Protein AF-A0A950T912-F1 (afdb_monomer_lite)

pLDDT: mean 74.66, std 14.77, range [44.53, 96.44]

Sequence (81 aa):
MSILGTVLTAPVLGPIKGLLWLARTIEEQANGELYDPDKIRGELAELELALELKQIDAREYDRQEELLLKRLREIREATND

Foldseek 3Di:
DPPPVVVVCVVVVVVVVVVLVVVVVVVVVVPPPDDDLVVLVNVLVVLVVCVVVVVDDPVVSVVVVVVSVVVNVVRVVVVVD

Radius of gyration: 16.09 Å; chains: 1; bounding box: 43×19×43 Å

Structure (mmCIF, N/CA/C/O backbone):
data_AF-A0A950T912-F1
#
_entry.id   AF-A0A950T912-F1
#
loop_
_atom_site.group_PDB
_atom_site.id
_atom_site.type_symbol
_atom_site.label_atom_id
_atom_site.label_alt_id
_atom_site.label_comp_id
_atom_site.label_asym_id
_atom_site.label_entity_id
_atom_site.label_seq_id
_atom_site.pdbx_PDB_ins_code
_atom_site.Cartn_x
_atom_site.Cartn_y
_atom_site.Cartn_z
_atom_site.occupancy
_atom_site.B_iso_or_equiv
_atom_site.auth_seq_id
_atom_site.auth_comp_id
_atom_site.auth_asym_id
_atom_site.auth_atom_id
_atom_site.pdbx_PDB_model_num
ATOM 1 N N . MET A 1 1 ? -31.101 10.527 12.103 1.00 52.94 1 MET A N 1
ATOM 2 C CA . MET A 1 1 ? -30.293 11.059 13.223 1.00 52.94 1 MET A CA 1
ATOM 3 C C . MET A 1 1 ? -29.234 10.031 13.585 1.00 52.94 1 MET A C 1
ATOM 5 O O . MET A 1 1 ? -29.607 9.016 14.151 1.00 52.94 1 MET A O 1
ATOM 9 N N . SER A 1 2 ? -27.959 10.244 13.244 1.00 50.53 2 SER A N 1
ATOM 10 C CA . SER A 1 2 ? -26.862 9.573 13.963 1.00 50.53 2 SER A CA 1
ATOM 11 C C . SER A 1 2 ? -25.519 10.275 13.732 1.00 50.53 2 SER A C 1
ATOM 13 O O . SER A 1 2 ? -24.618 9.758 13.090 1.00 50.53 2 SER A O 1
ATOM 15 N N . ILE A 1 3 ? -25.396 11.494 14.260 1.00 59.25 3 ILE A N 1
ATOM 16 C CA . ILE A 1 3 ? -24.105 12.195 14.406 1.00 59.25 3 ILE A CA 1
ATOM 17 C C . ILE A 1 3 ? -23.269 11.634 15.574 1.00 59.25 3 ILE A C 1
ATOM 19 O O . ILE A 1 3 ? -22.106 11.981 15.733 1.00 59.25 3 ILE A O 1
ATOM 23 N N . LEU A 1 4 ? -23.851 10.743 16.387 1.00 57.69 4 LEU A N 1
ATOM 24 C CA . LEU A 1 4 ? -23.223 10.191 17.590 1.00 57.69 4 LEU A CA 1
ATOM 25 C C . LEU A 1 4 ? -22.202 9.085 17.278 1.00 57.69 4 LEU A C 1
ATOM 27 O O . LEU A 1 4 ? -21.182 9.001 17.954 1.00 57.69 4 LEU A O 1
ATOM 31 N N . GLY A 1 5 ? -22.425 8.283 16.229 1.00 59.03 5 GLY A N 1
ATOM 32 C CA . GLY A 1 5 ? -21.465 7.251 15.811 1.00 59.03 5 GLY A CA 1
ATOM 33 C C . GLY A 1 5 ? -20.161 7.843 15.266 1.00 59.03 5 GLY A C 1
ATOM 34 O O . GLY A 1 5 ? -19.081 7.370 15.602 1.00 59.03 5 GLY A O 1
ATOM 35 N N . THR A 1 6 ? -20.257 8.930 14.493 1.00 55.72 6 THR A N 1
ATOM 36 C CA . THR A 1 6 ? -19.110 9.604 13.863 1.00 55.72 6 THR A CA 1
ATOM 37 C C . THR A 1 6 ? -18.184 10.278 14.879 1.00 55.72 6 THR A C 1
ATOM 39 O O . THR A 1 6 ? -16.969 10.269 14.698 1.00 55.72 6 THR A O 1
ATOM 42 N N . VAL A 1 7 ? -18.732 10.841 15.962 1.00 58.75 7 VAL A N 1
ATOM 43 C CA . VAL A 1 7 ? -17.950 11.562 16.985 1.00 58.75 7 VAL A CA 1
ATOM 44 C C . VAL A 1 7 ? -17.184 10.604 17.904 1.00 58.75 7 VAL A C 1
ATOM 46 O O . VAL A 1 7 ? -16.068 10.917 18.307 1.00 58.75 7 VAL A O 1
ATOM 49 N N . LEU A 1 8 ? -17.725 9.414 18.186 1.00 58.91 8 LEU A N 1
ATOM 50 C CA . LEU A 1 8 ? -17.054 8.415 19.030 1.00 58.91 8 LEU A CA 1
ATOM 51 C C . LEU A 1 8 ? -15.857 7.744 18.338 1.00 58.91 8 LEU A C 1
ATOM 53 O O . LEU A 1 8 ? -14.899 7.373 19.011 1.00 58.91 8 LEU A O 1
ATOM 57 N N . THR A 1 9 ? -15.868 7.622 17.007 1.00 55.19 9 THR A N 1
ATOM 58 C CA . THR A 1 9 ? -14.742 7.057 16.239 1.00 55.19 9 THR A CA 1
ATOM 59 C C . THR A 1 9 ? -13.731 8.110 15.774 1.00 55.19 9 THR A C 1
ATOM 61 O O . THR A 1 9 ? -12.599 7.768 15.434 1.00 55.19 9 THR A O 1
ATOM 64 N N . ALA A 1 10 ? -14.102 9.395 15.772 1.00 56.88 10 ALA A N 1
ATOM 65 C CA . ALA A 1 10 ? -13.245 10.506 15.353 1.00 56.88 10 ALA A CA 1
ATOM 66 C C . ALA A 1 10 ? -11.872 10.592 16.062 1.00 56.88 10 ALA A C 1
ATOM 68 O O . ALA A 1 10 ? -10.883 10.799 15.354 1.00 56.88 10 ALA A O 1
ATOM 69 N N . PRO A 1 11 ? -11.742 10.402 17.396 1.00 63.75 11 PRO A N 1
ATOM 70 C CA . PRO A 1 11 ? -10.442 10.539 18.060 1.00 63.75 11 PRO A CA 1
ATOM 71 C C . PRO A 1 11 ? -9.461 9.403 17.733 1.00 63.75 11 PRO A C 1
ATOM 73 O O . PRO A 1 11 ? -8.259 9.592 17.883 1.00 63.75 11 PRO A O 1
ATOM 76 N N . VAL A 1 12 ? -9.943 8.250 17.250 1.00 61.88 12 VAL A N 1
ATOM 77 C CA . VAL A 1 12 ? -9.100 7.098 16.869 1.00 61.88 12 VAL A CA 1
ATOM 78 C C . VAL A 1 12 ? -8.792 7.098 15.369 1.00 61.88 12 VAL A C 1
ATOM 80 O O . VAL A 1 12 ? -7.671 6.805 14.963 1.00 61.88 12 VAL A O 1
ATOM 83 N N . LEU A 1 13 ? -9.757 7.489 14.531 1.00 60.50 13 LEU A N 1
ATOM 84 C CA . LEU A 1 13 ? -9.572 7.552 13.077 1.00 60.50 13 LEU A CA 1
ATOM 85 C C . LEU A 1 13 ? -8.682 8.728 12.636 1.00 60.50 13 LEU A C 1
ATOM 87 O O . LEU A 1 13 ? -8.038 8.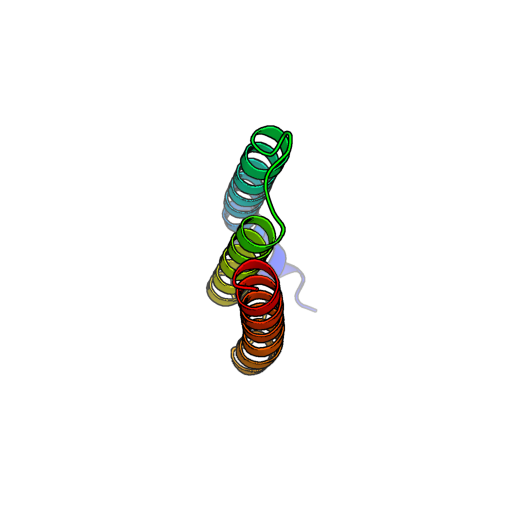639 11.594 1.00 60.50 13 LEU A O 1
ATOM 91 N N . GLY A 1 14 ? -8.632 9.822 13.406 1.00 63.72 14 GLY A N 1
ATOM 92 C CA . GLY A 1 14 ? -7.797 10.994 13.111 1.00 63.72 14 GLY A CA 1
ATOM 93 C C . GLY A 1 14 ? -6.289 10.691 13.076 1.00 63.72 14 GLY A C 1
ATOM 94 O O . GLY A 1 14 ? -5.657 10.958 12.054 1.00 63.72 14 GLY A O 1
ATOM 95 N N . PRO A 1 15 ? -5.709 10.091 14.134 1.00 69.50 15 PRO A N 1
ATOM 96 C CA . PRO A 1 15 ? -4.294 9.714 14.167 1.00 69.50 15 PRO A CA 1
ATOM 97 C C . PRO A 1 15 ? -3.877 8.755 13.043 1.00 69.50 15 PRO A C 1
ATOM 99 O O . PRO A 1 15 ? -2.822 8.944 12.444 1.00 69.50 15 PRO A O 1
ATOM 102 N N . ILE A 1 16 ? -4.717 7.767 12.708 1.00 72.25 16 ILE A N 1
ATOM 103 C CA . ILE A 1 16 ? -4.426 6.784 11.648 1.00 72.25 16 ILE A CA 1
ATOM 104 C C . ILE A 1 16 ? -4.385 7.458 10.273 1.00 72.25 16 ILE A C 1
ATOM 106 O O . ILE A 1 16 ? -3.454 7.245 9.499 1.00 72.25 16 ILE A O 1
ATOM 110 N N . LYS A 1 17 ? -5.357 8.332 9.985 1.00 65.69 17 LYS A N 1
ATOM 111 C CA . LYS A 1 17 ? -5.367 9.126 8.747 1.00 65.69 17 LYS A CA 1
ATOM 112 C C . LYS A 1 17 ? -4.154 10.054 8.646 1.00 65.69 17 LYS A C 1
ATOM 114 O O . LYS A 1 17 ? -3.629 10.240 7.554 1.00 65.69 17 LYS A O 1
ATOM 119 N N . GLY A 1 18 ? -3.696 10.605 9.773 1.00 66.44 18 GLY A N 1
ATOM 120 C CA . GLY A 1 18 ? -2.478 11.414 9.834 1.00 66.44 18 GLY A CA 1
ATOM 121 C C . GLY A 1 18 ? -1.209 10.617 9.520 1.00 66.44 18 GLY A C 1
ATOM 122 O O . GLY A 1 18 ? -0.346 11.110 8.799 1.00 66.44 18 GLY A O 1
ATOM 123 N N . LEU A 1 19 ? -1.117 9.373 9.999 1.00 72.00 19 LEU A N 1
ATOM 124 C CA . LEU A 1 19 ? 0.001 8.474 9.692 1.00 72.00 19 LEU A CA 1
ATOM 125 C C . LEU A 1 19 ? 0.031 8.064 8.216 1.00 72.00 19 LEU A C 1
ATOM 127 O O . LEU A 1 19 ? 1.095 8.068 7.608 1.00 72.00 19 LEU A O 1
ATOM 131 N N . LEU A 1 20 ? -1.130 7.763 7.634 1.00 69.19 20 LEU A N 1
ATOM 132 C CA . LEU A 1 20 ? -1.275 7.474 6.205 1.00 69.19 20 LEU A CA 1
ATOM 133 C C . LEU A 1 20 ? -0.822 8.629 5.320 1.00 69.19 20 LEU A C 1
ATOM 135 O O . LEU A 1 20 ? -0.048 8.449 4.387 1.00 69.19 20 LEU A O 1
ATOM 139 N N . TRP A 1 21 ? -1.304 9.828 5.636 1.00 70.50 21 TRP A N 1
ATOM 140 C CA . TRP A 1 21 ? -0.919 11.039 4.927 1.00 70.50 21 TRP A CA 1
ATOM 141 C C . TRP A 1 21 ? 0.592 11.279 5.015 1.00 70.50 21 TRP A C 1
ATOM 143 O O . TRP A 1 21 ? 1.219 11.647 4.024 1.00 70.50 21 TRP A O 1
ATOM 153 N N . LEU A 1 22 ? 1.191 11.016 6.181 1.00 74.19 22 LEU A N 1
ATOM 154 C CA . LEU A 1 22 ? 2.632 11.127 6.378 1.00 74.19 22 LEU A CA 1
ATOM 155 C C . LEU A 1 22 ? 3.406 10.069 5.576 1.00 74.19 22 LEU A C 1
ATOM 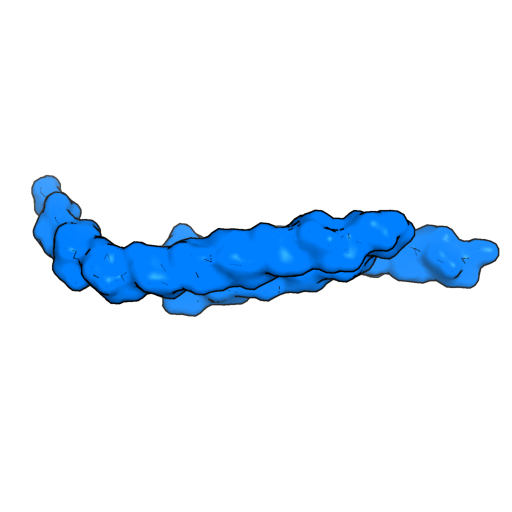157 O O . LEU A 1 22 ? 4.415 10.410 4.970 1.00 74.19 22 LEU A O 1
ATOM 161 N N . ALA A 1 23 ? 2.930 8.823 5.531 1.00 67.38 23 ALA A N 1
ATOM 162 C CA . ALA A 1 23 ? 3.531 7.763 4.722 1.00 67.38 23 ALA A CA 1
ATOM 163 C C . ALA A 1 23 ? 3.513 8.120 3.227 1.00 67.38 23 ALA A C 1
ATOM 165 O O . ALA A 1 23 ? 4.563 8.076 2.589 1.00 67.38 23 ALA A O 1
ATOM 166 N N . ARG A 1 24 ? 2.369 8.595 2.712 1.00 64.50 24 ARG A N 1
ATOM 167 C CA . ARG A 1 24 ? 2.242 9.112 1.340 1.00 64.50 24 ARG A CA 1
ATOM 168 C C . ARG A 1 24 ? 3.184 10.289 1.086 1.00 64.50 24 ARG A C 1
ATOM 170 O O . ARG A 1 24 ? 3.850 10.344 0.066 1.00 64.50 24 ARG A O 1
ATOM 177 N N . THR A 1 25 ? 3.292 11.221 2.032 1.00 66.50 25 THR A N 1
ATOM 178 C CA . THR A 1 25 ? 4.169 12.397 1.888 1.00 66.50 25 THR A CA 1
ATOM 179 C C . THR A 1 25 ? 5.647 11.996 1.841 1.00 66.50 25 THR A C 1
ATOM 181 O O . THR A 1 25 ? 6.429 12.576 1.093 1.00 66.50 25 THR A O 1
ATOM 184 N N . ILE A 1 26 ? 6.048 10.996 2.630 1.00 66.12 26 ILE A N 1
ATOM 185 C CA . ILE A 1 26 ? 7.413 10.453 2.617 1.00 66.12 26 ILE A CA 1
ATOM 186 C C . ILE A 1 26 ? 7.690 9.730 1.291 1.00 66.12 26 ILE A C 1
ATOM 188 O O . ILE A 1 26 ? 8.767 9.908 0.726 1.00 66.12 26 ILE A O 1
ATOM 192 N N . GLU A 1 27 ? 6.721 8.975 0.774 1.00 61.06 27 GLU A N 1
ATOM 193 C CA . GLU A 1 27 ? 6.783 8.338 -0.548 1.00 61.06 27 GLU A CA 1
ATOM 194 C C . GLU A 1 27 ? 6.905 9.378 -1.680 1.00 61.06 27 GLU A C 1
ATOM 196 O O . GLU A 1 27 ? 7.787 9.271 -2.531 1.00 61.06 27 GLU A O 1
ATOM 201 N N . GLU A 1 28 ? 6.101 10.443 -1.643 1.00 58.53 28 GLU A N 1
ATOM 202 C CA . GLU A 1 28 ? 6.130 11.548 -2.612 1.00 58.53 28 GLU A CA 1
ATOM 203 C C . GLU A 1 28 ? 7.468 12.308 -2.610 1.00 58.53 28 GLU A C 1
ATOM 205 O O . GLU A 1 28 ? 7.933 12.743 -3.663 1.00 58.53 28 GLU A O 1
ATOM 210 N N . GLN A 1 29 ? 8.103 12.479 -1.445 1.00 55.19 29 GLN A N 1
ATOM 211 C CA . GLN A 1 29 ? 9.374 13.208 -1.308 1.00 55.19 29 GLN A CA 1
ATOM 212 C C . GLN A 1 29 ? 10.611 12.345 -1.603 1.00 55.19 29 GLN A C 1
ATOM 214 O O . GLN A 1 29 ? 11.670 12.891 -1.913 1.00 55.19 29 GLN A O 1
ATOM 219 N N . ALA A 1 30 ? 10.496 11.017 -1.528 1.00 55.19 30 ALA A N 1
ATOM 220 C CA . ALA A 1 30 ? 11.581 10.095 -1.864 1.00 55.19 30 ALA A CA 1
ATOM 221 C C . ALA A 1 30 ? 11.704 9.824 -3.381 1.00 55.19 30 ALA A C 1
ATOM 223 O O . ALA A 1 30 ? 12.753 9.364 -3.827 1.00 55.19 30 ALA A O 1
ATOM 224 N N . ASN A 1 31 ? 10.680 10.157 -4.176 1.00 49.69 31 ASN A N 1
ATOM 225 C CA . ASN A 1 31 ? 10.572 9.837 -5.606 1.00 49.69 31 ASN A CA 1
ATOM 226 C C . ASN A 1 31 ? 11.011 10.973 -6.550 1.00 49.69 31 ASN A C 1
ATOM 228 O O . ASN A 1 31 ? 10.336 11.328 -7.518 1.00 49.69 31 ASN A O 1
ATOM 232 N N .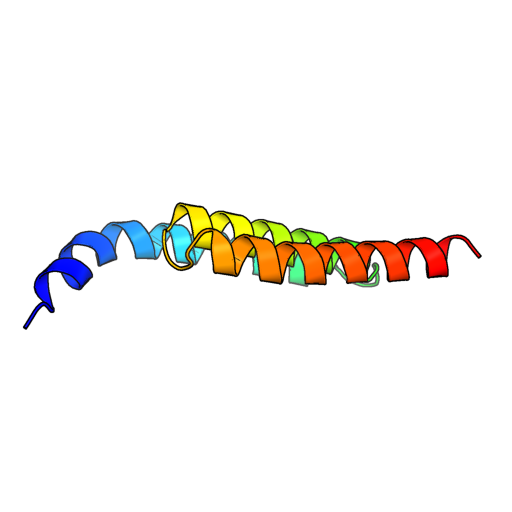 GLY A 1 32 ? 12.197 11.527 -6.307 1.00 50.12 32 GLY A N 1
ATOM 233 C CA . GLY A 1 32 ? 12.934 12.209 -7.368 1.00 50.12 32 GLY A CA 1
ATOM 234 C C . GLY A 1 32 ? 13.410 11.172 -8.392 1.00 50.12 32 GLY A C 1
ATOM 235 O O . GLY A 1 32 ? 14.372 10.468 -8.123 1.00 50.12 32 GLY A O 1
ATOM 236 N N . GLU A 1 33 ? 12.726 11.087 -9.538 1.00 51.19 33 GLU A N 1
ATOM 237 C CA . GLU A 1 33 ? 13.078 10.318 -10.757 1.00 51.19 33 GLU A CA 1
ATOM 238 C C . GLU A 1 33 ? 12.684 8.822 -10.893 1.00 51.19 33 GLU A C 1
ATOM 240 O O . GLU A 1 33 ? 12.946 8.265 -11.958 1.00 51.19 33 GLU A O 1
ATOM 245 N N . LEU A 1 34 ? 11.987 8.153 -9.958 1.00 44.53 34 LEU A N 1
ATOM 246 C CA . LEU A 1 34 ? 11.653 6.716 -10.113 1.00 44.53 34 LEU A CA 1
ATOM 247 C C . LEU A 1 34 ? 10.149 6.367 -10.252 1.00 44.53 34 LEU A C 1
ATOM 249 O O . LEU A 1 34 ? 9.393 6.349 -9.292 1.00 44.53 34 LEU A O 1
ATOM 253 N N . TYR A 1 35 ? 9.784 5.999 -11.487 1.00 54.03 35 TYR A N 1
ATOM 254 C CA . TYR A 1 35 ? 8.983 4.826 -11.883 1.00 54.03 35 TYR A CA 1
ATOM 255 C C . TYR A 1 35 ? 7.524 4.646 -11.376 1.00 54.03 35 TYR A C 1
ATOM 257 O O . TYR A 1 35 ? 7.245 4.294 -10.232 1.00 54.03 35 TYR A O 1
ATOM 265 N N . ASP A 1 36 ? 6.592 4.673 -12.344 1.00 69.44 36 ASP A N 1
ATOM 266 C CA . ASP A 1 36 ? 5.161 4.318 -12.259 1.00 69.44 36 ASP A CA 1
ATOM 267 C C . ASP A 1 36 ? 4.758 3.098 -11.380 1.00 69.44 36 ASP A C 1
ATOM 269 O O . ASP A 1 36 ? 3.694 3.165 -10.756 1.00 69.44 36 ASP A O 1
ATOM 273 N N . PRO A 1 37 ? 5.517 1.980 -11.275 1.00 72.88 37 PRO A N 1
ATOM 274 C CA . PRO A 1 37 ? 5.110 0.836 -10.453 1.00 72.88 37 PRO A CA 1
ATOM 275 C C . PRO A 1 37 ? 5.133 1.077 -8.938 1.00 72.88 37 PRO A C 1
ATOM 277 O O . PRO A 1 37 ? 4.341 0.444 -8.240 1.00 72.88 37 PRO A O 1
ATOM 280 N N . ASP A 1 38 ? 5.999 1.949 -8.408 1.00 76.50 38 ASP A N 1
ATOM 281 C CA . ASP A 1 38 ? 6.046 2.200 -6.957 1.00 76.50 38 ASP A CA 1
ATOM 282 C C . ASP A 1 38 ? 4.834 3.007 -6.495 1.00 76.50 38 ASP A C 1
ATOM 284 O O . ASP A 1 38 ? 4.196 2.652 -5.509 1.00 76.50 38 ASP A O 1
ATOM 288 N N . LYS A 1 39 ? 4.395 3.970 -7.309 1.00 81.12 39 LYS A N 1
ATOM 289 C CA . LYS A 1 39 ? 3.154 4.713 -7.073 1.00 81.12 39 LYS A CA 1
ATOM 290 C C . LYS A 1 39 ? 1.924 3.801 -6.975 1.00 81.12 39 LYS A C 1
ATOM 292 O O . LYS A 1 39 ? 1.078 3.992 -6.108 1.00 81.12 39 LYS A O 1
ATOM 297 N N . ILE A 1 40 ? 1.819 2.792 -7.843 1.00 84.81 40 ILE A N 1
ATOM 298 C CA . ILE A 1 40 ? 0.688 1.849 -7.810 1.00 84.81 40 ILE A CA 1
ATOM 299 C C . ILE A 1 40 ? 0.731 0.973 -6.550 1.00 84.81 40 ILE A C 1
ATOM 301 O O . ILE A 1 40 ? -0.318 0.597 -6.027 1.00 84.81 40 ILE A O 1
ATOM 305 N N . ARG A 1 41 ? 1.924 0.663 -6.026 1.00 82.12 41 ARG A N 1
ATOM 306 C CA . ARG A 1 41 ? 2.065 -0.045 -4.743 1.00 82.12 41 ARG A CA 1
ATOM 307 C C . ARG A 1 41 ? 1.584 0.816 -3.575 1.00 82.12 41 ARG A C 1
ATOM 309 O O . ARG A 1 41 ? 0.886 0.284 -2.714 1.00 82.12 41 ARG A O 1
ATOM 316 N N . GLY A 1 42 ? 1.885 2.115 -3.580 1.00 82.69 42 GLY A N 1
ATOM 317 C CA . GLY A 1 42 ? 1.319 3.076 -2.630 1.00 82.69 42 GLY A CA 1
ATOM 318 C C . GLY A 1 42 ? -0.211 3.123 -2.698 1.00 82.69 42 GLY A C 1
ATOM 319 O O . GLY A 1 42 ? -0.885 2.951 -1.684 1.00 82.69 42 GLY A O 1
ATOM 320 N N . GLU A 1 43 ? -0.779 3.234 -3.903 1.00 85.69 43 GLU A N 1
ATOM 321 C CA . GLU A 1 43 ? -2.238 3.232 -4.118 1.00 85.69 43 GLU A CA 1
ATOM 322 C C . GLU A 1 43 ? -2.914 1.934 -3.617 1.00 85.69 43 GLU A C 1
ATOM 324 O O . GLU A 1 43 ? -4.002 1.987 -3.041 1.00 85.69 43 GLU A O 1
ATOM 329 N N . LEU A 1 44 ? -2.268 0.771 -3.772 1.00 89.94 44 LEU A N 1
ATOM 330 C CA . LEU A 1 44 ? -2.760 -0.509 -3.237 1.00 89.94 44 LEU A CA 1
ATOM 331 C C . LEU A 1 44 ? -2.758 -0.544 -1.701 1.00 89.94 44 LEU A C 1
ATOM 333 O O . LEU A 1 44 ? -3.743 -0.975 -1.101 1.00 89.94 44 LEU A O 1
ATOM 337 N N . ALA A 1 45 ? -1.691 -0.060 -1.062 1.00 85.12 45 ALA A N 1
ATOM 338 C CA . ALA A 1 45 ? -1.594 -0.006 0.399 1.00 85.12 45 ALA A CA 1
ATOM 339 C C . ALA A 1 45 ? -2.666 0.914 1.012 1.00 85.12 45 ALA A C 1
ATOM 341 O O . ALA A 1 45 ? -3.236 0.636 2.069 1.00 85.12 45 ALA A O 1
ATOM 342 N N . GLU A 1 46 ? -2.987 2.008 0.326 1.00 85.12 46 GLU A N 1
ATOM 343 C CA . GLU A 1 46 ? -4.062 2.912 0.729 1.00 85.12 46 GLU A CA 1
ATOM 344 C C . GLU A 1 46 ? -5.442 2.280 0.597 1.00 85.12 46 GLU A C 1
ATOM 346 O O . GLU A 1 46 ? -6.294 2.473 1.470 1.00 85.12 46 GLU A O 1
ATOM 351 N N . LEU A 1 47 ? -5.659 1.522 -0.478 1.00 89.44 47 LEU A N 1
ATOM 352 C CA . LEU A 1 47 ? -6.900 0.799 -0.715 1.00 89.44 47 LEU A CA 1
ATOM 353 C C . LEU A 1 47 ? -7.131 -0.280 0.357 1.00 89.44 47 LEU A C 1
ATOM 355 O O . LEU A 1 47 ? -8.248 -0.420 0.859 1.00 89.44 47 LEU A O 1
ATOM 359 N N . GLU A 1 48 ? -6.076 -0.990 0.763 1.00 85.44 48 GLU A N 1
ATOM 360 C CA . GLU A 1 48 ? -6.117 -1.982 1.846 1.00 85.44 48 GLU A CA 1
ATOM 361 C C . GLU A 1 48 ? -6.474 -1.333 3.185 1.00 85.44 48 GLU A C 1
ATOM 363 O O . GLU A 1 48 ? -7.426 -1.751 3.850 1.00 85.44 48 GLU A O 1
ATOM 368 N N . LEU A 1 49 ? -5.820 -0.228 3.542 1.00 83.31 49 LEU A N 1
ATOM 369 C CA . LEU A 1 49 ? -6.146 0.469 4.783 1.00 83.31 49 LEU A CA 1
ATOM 370 C C . LEU A 1 49 ? -7.549 1.105 4.748 1.00 83.31 49 LEU A C 1
ATOM 372 O O . LEU A 1 49 ? -8.233 1.179 5.772 1.00 83.31 49 LEU A O 1
ATOM 376 N N . ALA A 1 50 ? -8.041 1.525 3.581 1.00 84.38 50 ALA A N 1
ATOM 377 C CA . ALA A 1 50 ? -9.427 1.964 3.434 1.00 84.38 50 ALA A CA 1
ATOM 378 C C . ALA A 1 50 ? -10.425 0.831 3.743 1.00 84.38 50 ALA A C 1
ATOM 380 O O . ALA A 1 50 ? -11.455 1.088 4.382 1.00 84.38 50 ALA A O 1
ATOM 381 N N . LEU A 1 51 ? -10.123 -0.411 3.349 1.00 85.88 51 LEU A N 1
ATOM 382 C CA . LEU A 1 51 ? -10.923 -1.590 3.692 1.00 85.88 51 LEU A CA 1
ATOM 383 C C . LEU A 1 51 ? -10.840 -1.910 5.192 1.00 85.88 51 LEU A C 1
ATOM 385 O O . LEU A 1 51 ? -11.876 -2.106 5.833 1.00 85.88 51 LEU A O 1
ATOM 389 N N . GLU A 1 52 ? -9.641 -1.899 5.779 1.00 84.19 52 GLU A N 1
ATOM 390 C CA . GLU A 1 52 ? -9.431 -2.150 7.215 1.00 84.19 52 GLU A CA 1
ATOM 391 C C . GLU A 1 52 ? -10.191 -1.148 8.094 1.00 84.19 52 GLU A C 1
ATOM 393 O O . GLU A 1 52 ? -10.834 -1.512 9.085 1.00 84.19 52 GLU A O 1
ATOM 398 N N . LEU A 1 53 ? -10.185 0.124 7.692 1.00 85.19 53 LEU A N 1
ATOM 399 C CA . LEU A 1 53 ? -10.927 1.197 8.352 1.00 85.19 53 LEU A CA 1
ATOM 400 C C . LEU A 1 53 ? -12.424 1.190 8.014 1.00 85.19 53 LEU A C 1
ATOM 402 O O . LEU A 1 53 ? -13.146 2.089 8.457 1.00 85.19 53 LEU A O 1
ATOM 406 N N . LYS A 1 54 ? -12.897 0.198 7.247 1.00 84.56 54 LYS A N 1
ATOM 407 C CA . LYS A 1 54 ? -14.285 0.046 6.785 1.00 84.56 54 LYS A CA 1
ATOM 408 C C . LYS A 1 54 ? -14.815 1.286 6.058 1.00 84.56 54 LYS A C 1
ATOM 410 O O . LYS A 1 54 ? -16.003 1.598 6.142 1.00 84.56 54 LYS A O 1
ATOM 415 N N . GLN A 1 55 ? -13.930 2.021 5.387 1.00 85.88 55 GLN A N 1
ATOM 416 C CA . GLN A 1 55 ? -14.285 3.174 4.556 1.00 85.88 55 GLN A CA 1
ATOM 417 C C . GLN A 1 55 ? -14.840 2.728 3.202 1.00 85.88 55 GLN A C 1
ATOM 419 O O . GLN A 1 55 ? -15.677 3.423 2.629 1.00 85.88 55 GLN A O 1
ATOM 424 N N . ILE A 1 56 ? -14.407 1.558 2.735 1.00 87.06 56 ILE A N 1
ATOM 425 C CA . ILE A 1 56 ? -14.934 0.857 1.565 1.00 87.06 56 ILE A CA 1
ATOM 426 C C . ILE A 1 56 ? -15.392 -0.548 1.964 1.00 87.06 56 ILE A C 1
ATOM 428 O O . ILE A 1 56 ? -14.975 -1.079 2.996 1.00 87.06 56 ILE A O 1
ATOM 432 N N . ASP A 1 57 ? -16.279 -1.139 1.1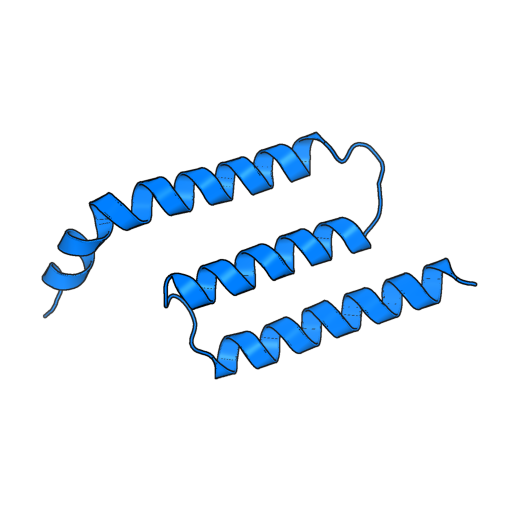63 1.00 88.00 57 ASP A N 1
ATOM 433 C CA . ASP A 1 57 ? -16.658 -2.542 1.318 1.00 88.00 57 ASP A CA 1
ATOM 434 C C . ASP A 1 57 ? -15.744 -3.458 0.488 1.00 88.00 57 ASP A C 1
ATOM 436 O O . ASP A 1 57 ? -15.011 -3.001 -0.388 1.00 88.00 57 ASP A O 1
ATOM 440 N N . ALA A 1 58 ? -15.794 -4.764 0.761 1.00 90.81 58 ALA A N 1
ATOM 441 C CA . ALA A 1 58 ? -14.961 -5.742 0.062 1.00 90.81 58 ALA A CA 1
ATOM 442 C C . ALA A 1 58 ? -15.204 -5.752 -1.459 1.00 90.81 58 ALA A C 1
ATOM 444 O O . ALA A 1 58 ? -14.273 -5.913 -2.230 1.00 90.81 58 ALA A O 1
ATOM 445 N N . ARG A 1 59 ? -16.440 -5.505 -1.916 1.00 95.00 59 ARG A N 1
ATOM 446 C CA . ARG A 1 59 ? -16.743 -5.503 -3.356 1.00 95.00 59 ARG A CA 1
ATOM 447 C C . ARG A 1 59 ? -16.149 -4.293 -4.066 1.00 95.00 59 ARG A C 1
ATOM 449 O O . ARG A 1 59 ? -15.834 -4.383 -5.248 1.00 95.00 59 ARG A O 1
ATOM 456 N N . GLU A 1 60 ? -16.106 -3.147 -3.398 1.00 92.38 60 GLU A N 1
ATOM 457 C CA . GLU A 1 60 ? -15.445 -1.944 -3.896 1.00 92.38 60 GLU A CA 1
ATOM 458 C C . GLU A 1 60 ? -13.927 -2.120 -3.895 1.00 92.38 60 GLU A C 1
ATOM 460 O O . GLU A 1 60 ? -13.294 -1.790 -4.895 1.00 92.38 60 GLU A O 1
ATOM 465 N N . TYR A 1 61 ? -13.371 -2.706 -2.829 1.00 92.62 61 TYR A N 1
ATOM 466 C CA . TYR A 1 61 ? -11.959 -3.079 -2.757 1.00 92.62 61 TYR A CA 1
ATOM 467 C C . TYR A 1 61 ? -11.559 -3.968 -3.939 1.00 92.62 61 TYR A C 1
ATOM 469 O O . TYR A 1 61 ? -10.709 -3.559 -4.722 1.00 92.62 61 TYR A O 1
ATOM 477 N N . ASP A 1 62 ? -12.245 -5.098 -4.146 1.00 94.94 62 ASP A N 1
ATOM 478 C CA . ASP A 1 62 ? -11.918 -6.062 -5.207 1.00 94.94 62 ASP A CA 1
ATOM 479 C C . ASP A 1 62 ? -11.900 -5.400 -6.597 1.00 94.94 62 ASP A C 1
ATOM 481 O O . ASP A 1 62 ? -11.001 -5.627 -7.408 1.00 94.94 62 ASP A O 1
ATOM 485 N N . ARG A 1 63 ? -12.880 -4.524 -6.876 1.00 96.44 63 ARG A N 1
ATOM 486 C CA . ARG A 1 63 ? -12.951 -3.796 -8.154 1.00 96.44 63 ARG A CA 1
ATOM 487 C C . ARG A 1 63 ? -11.775 -2.848 -8.348 1.00 96.44 63 ARG A C 1
ATOM 489 O O . ARG A 1 63 ? -11.240 -2.757 -9.452 1.00 96.44 63 ARG A O 1
ATOM 496 N N . GLN A 1 64 ? -11.424 -2.083 -7.319 1.00 95.12 64 GLN A N 1
ATOM 497 C CA . GLN A 1 64 ? -10.343 -1.106 -7.417 1.00 95.12 64 GLN A CA 1
ATOM 498 C C . GLN A 1 64 ? -8.971 -1.787 -7.434 1.00 95.12 64 GLN A C 1
ATOM 500 O O . GLN A 1 64 ? -8.109 -1.393 -8.220 1.00 95.12 64 GLN A O 1
ATOM 505 N N . GLU A 1 65 ? -8.793 -2.846 -6.647 1.00 96.25 65 GLU A N 1
ATOM 506 C CA . GLU A 1 65 ? -7.571 -3.643 -6.601 1.00 96.25 65 GLU A CA 1
ATOM 507 C C . GLU A 1 65 ? -7.277 -4.251 -7.977 1.00 96.25 65 GLU A C 1
ATOM 509 O O . GLU A 1 65 ? -6.167 -4.119 -8.495 1.00 96.25 65 GLU A O 1
ATOM 514 N N . GLU A 1 66 ? -8.285 -4.831 -8.634 1.00 96.25 66 GLU A N 1
ATOM 515 C CA . GLU A 1 66 ? -8.125 -5.415 -9.965 1.00 96.25 66 GLU A CA 1
ATOM 516 C C . GLU A 1 66 ? -7.656 -4.378 -11.002 1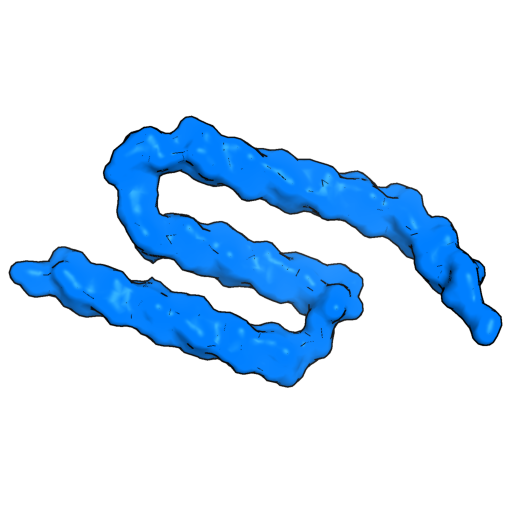.00 96.25 66 GLU A C 1
ATOM 518 O O . GLU A 1 66 ? -6.785 -4.671 -11.831 1.00 96.25 66 GLU A O 1
ATOM 523 N N . LEU A 1 67 ? -8.181 -3.150 -10.936 1.00 94.44 67 LEU A N 1
ATOM 524 C CA . LEU A 1 67 ? -7.779 -2.050 -11.816 1.00 94.44 67 LEU A CA 1
ATOM 525 C C . LEU A 1 67 ? -6.326 -1.623 -11.575 1.00 94.44 67 LEU A C 1
ATOM 527 O O . LEU A 1 67 ? -5.581 -1.423 -12.539 1.00 94.44 67 LEU A O 1
ATOM 531 N N . LEU A 1 68 ? -5.913 -1.503 -10.313 1.00 92.06 68 LEU A N 1
ATOM 532 C CA . LEU A 1 68 ? -4.544 -1.143 -9.939 1.00 92.06 68 LEU A CA 1
ATOM 533 C C . LEU A 1 68 ? -3.553 -2.240 -10.342 1.00 92.06 68 LEU A C 1
ATOM 535 O O . LEU A 1 68 ? -2.547 -1.963 -10.998 1.00 92.06 68 LEU A O 1
ATOM 539 N N . LEU A 1 69 ? -3.875 -3.502 -10.058 1.00 92.62 69 LEU A N 1
ATOM 540 C CA . LEU A 1 69 ? -3.061 -4.647 -10.460 1.00 92.62 69 LEU A CA 1
ATOM 541 C C . LEU A 1 69 ? -2.965 -4.780 -11.983 1.00 92.62 69 LEU A C 1
ATOM 543 O O . LEU A 1 69 ? -1.920 -5.185 -12.494 1.00 92.62 69 LEU A O 1
ATOM 547 N N . LYS A 1 70 ? -4.022 -4.435 -12.726 1.00 93.25 70 LYS A N 1
ATOM 548 C CA . LYS A 1 70 ? -3.979 -4.395 -14.192 1.00 93.25 70 LYS A CA 1
ATOM 549 C C . LYS A 1 70 ? -2.977 -3.357 -14.693 1.00 93.25 70 LYS A C 1
ATOM 551 O O . LYS A 1 70 ? -2.124 -3.709 -15.502 1.00 93.25 70 LYS A O 1
ATOM 556 N N . ARG A 1 71 ? -3.027 -2.131 -14.171 1.00 88.06 71 ARG A N 1
ATOM 557 C CA . ARG A 1 71 ? -2.061 -1.077 -14.527 1.00 88.06 71 ARG A CA 1
ATOM 558 C C . ARG A 1 71 ? -0.627 -1.486 -14.197 1.00 88.06 71 ARG A C 1
ATOM 560 O O . ARG A 1 71 ? 0.265 -1.300 -15.016 1.00 88.06 71 ARG A O 1
ATOM 567 N N . LEU A 1 72 ? -0.410 -2.107 -13.034 1.00 88.56 72 LEU A N 1
ATOM 568 C CA . LEU A 1 72 ? 0.913 -2.591 -12.635 1.00 88.56 72 LEU A CA 1
ATOM 569 C C . LEU A 1 72 ? 1.475 -3.618 -13.631 1.00 88.56 72 LEU A C 1
ATOM 571 O O . LEU A 1 72 ? 2.671 -3.598 -13.923 1.00 88.56 72 LEU A O 1
ATOM 575 N N . ARG A 1 73 ? 0.621 -4.510 -14.155 1.00 88.75 73 ARG A N 1
ATOM 576 C CA . ARG A 1 73 ? 1.012 -5.472 -15.198 1.00 88.75 73 ARG A CA 1
ATOM 577 C C . ARG A 1 73 ? 1.390 -4.771 -16.499 1.00 88.75 73 ARG A C 1
ATOM 579 O O . ARG A 1 73 ? 2.466 -5.051 -17.009 1.00 88.75 73 ARG A O 1
ATOM 586 N N . GLU A 1 74 ? 0.567 -3.837 -16.974 1.00 87.38 74 GLU A N 1
ATOM 587 C CA . GLU A 1 74 ? 0.817 -3.082 -18.214 1.00 87.38 74 GLU A CA 1
ATOM 588 C C . GLU A 1 74 ? 2.166 -2.346 -18.169 1.00 87.38 74 GLU A C 1
ATOM 590 O O . GLU A 1 74 ? 2.952 -2.414 -19.110 1.00 87.38 74 GLU A O 1
ATOM 595 N N . ILE A 1 75 ? 2.481 -1.705 -17.041 1.00 84.31 75 ILE A N 1
ATOM 596 C CA . ILE A 1 75 ? 3.760 -1.009 -16.852 1.00 84.31 75 ILE A CA 1
ATOM 597 C C . ILE A 1 75 ? 4.939 -1.986 -16.829 1.00 84.31 75 ILE A C 1
ATOM 599 O O . ILE A 1 75 ? 5.986 -1.722 -17.424 1.00 84.31 75 ILE A O 1
ATOM 603 N N . ARG A 1 76 ? 4.785 -3.129 -16.152 1.00 81.25 76 ARG A N 1
ATOM 604 C CA . ARG A 1 76 ? 5.837 -4.149 -16.078 1.00 81.25 76 ARG A CA 1
ATOM 605 C C . ARG A 1 76 ? 6.111 -4.795 -17.434 1.00 81.25 76 ARG A C 1
ATOM 607 O O . ARG A 1 76 ? 7.264 -5.091 -17.723 1.00 81.25 76 ARG A O 1
ATOM 614 N N . GLU A 1 77 ? 5.075 -5.014 -18.237 1.00 84.06 77 GLU A N 1
ATOM 615 C CA . GLU A 1 77 ? 5.201 -5.489 -19.617 1.00 84.06 77 GLU A CA 1
ATOM 616 C C . GLU A 1 77 ? 5.934 -4.452 -20.475 1.00 84.06 77 GLU A C 1
ATOM 618 O O . GLU A 1 77 ? 6.924 -4.798 -21.107 1.00 84.06 77 GLU A O 1
ATOM 623 N N . ALA A 1 78 ? 5.546 -3.176 -20.395 1.00 78.69 78 ALA A N 1
ATOM 624 C CA . ALA A 1 78 ? 6.187 -2.094 -21.145 1.00 78.69 78 ALA A CA 1
ATOM 625 C C . ALA A 1 78 ? 7.654 -1.824 -20.755 1.00 78.69 78 ALA A C 1
ATOM 627 O O . ALA A 1 78 ? 8.400 -1.273 -21.555 1.00 78.69 78 ALA A O 1
ATOM 628 N N . THR A 1 79 ? 8.069 -2.178 -19.533 1.00 72.94 79 THR A N 1
ATOM 629 C CA . THR A 1 79 ? 9.465 -2.017 -19.069 1.00 72.94 79 THR A CA 1
ATOM 630 C C . THR A 1 79 ? 10.348 -3.228 -19.414 1.00 72.94 79 THR A C 1
ATOM 632 O O . THR A 1 79 ? 11.567 -3.148 -19.299 1.00 72.94 79 THR A O 1
ATOM 635 N N . ASN A 1 80 ? 9.749 -4.367 -19.784 1.00 63.22 80 ASN A N 1
ATOM 636 C CA . ASN A 1 80 ? 10.463 -5.605 -20.119 1.00 63.22 80 ASN A CA 1
ATOM 637 C C . ASN A 1 80 ? 10.747 -5.7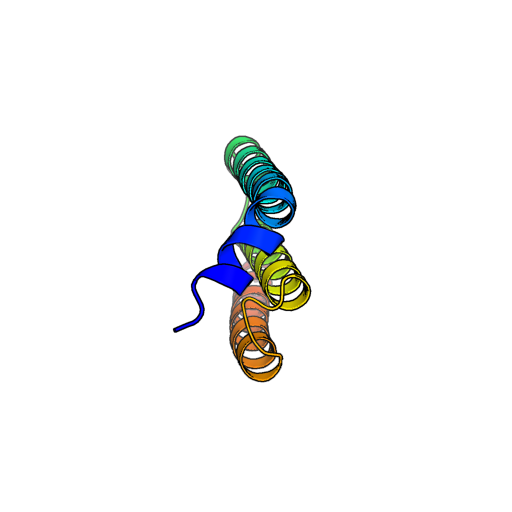74 -21.630 1.00 63.22 80 ASN A C 1
ATOM 639 O O . ASN A 1 80 ? 11.408 -6.752 -21.985 1.00 63.22 80 ASN A O 1
ATOM 643 N N . ASP A 1 81 ? 10.256 -4.861 -22.475 1.00 50.66 81 ASP A N 1
ATOM 644 C CA . ASP A 1 81 ? 10.599 -4.705 -23.903 1.00 50.66 81 ASP A CA 1
ATOM 645 C C . ASP A 1 81 ? 11.734 -3.678 -24.088 1.00 50.66 81 ASP A C 1
ATOM 647 O O . ASP A 1 81 ? 12.601 -3.901 -24.969 1.00 50.66 81 ASP A O 1
#

Secondary structure (DSSP, 8-state):
--SHHHHHHHHHHHHHHHHHHHHHHHHHHH-SS--HHHHHHHHHHHHHHHHHTTSS-HHHHHHHHHHHHHHHHHHHHHH--